Protein AF-A0A351F4I3-F1 (afdb_monomer)

Foldseek 3Di:
DKDKDWDFDADDDPNQTLTDTDIKIKDWDWDWDDPDPFKIKIKIKIWTPWDDGSVDIDHIDIFIKIKMKGQDDPSPDMDMDIDTRPVVRPD

pLDDT: 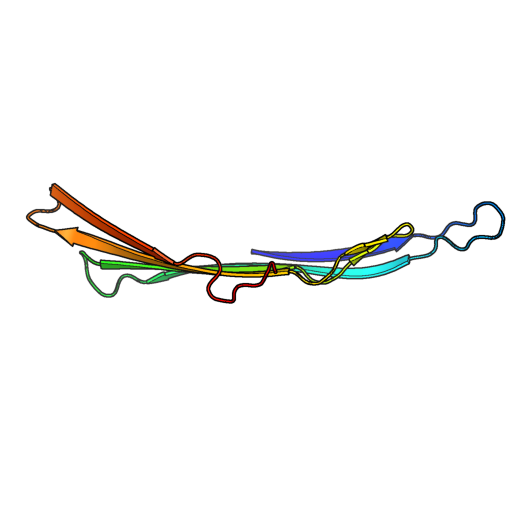mean 84.41, std 12.25, range [53.78, 98.0]

Structure (mmCIF, N/CA/C/O backbone):
data_AF-A0A351F4I3-F1
#
_entry.id   AF-A0A351F4I3-F1
#
loop_
_atom_site.group_PDB
_atom_site.id
_atom_site.type_symbol
_atom_site.label_atom_id
_atom_site.label_alt_id
_atom_site.label_comp_id
_atom_site.label_asym_id
_atom_site.label_entity_id
_atom_site.label_seq_id
_atom_site.pdbx_PDB_ins_code
_atom_site.Cartn_x
_atom_site.Cartn_y
_atom_site.Cartn_z
_atom_site.occupancy
_atom_site.B_iso_or_equiv
_atom_site.auth_seq_id
_atom_site.auth_comp_id
_atom_site.auth_asym_id
_atom_site.auth_atom_id
_atom_site.pdbx_PDB_model_num
ATOM 1 N N . MET A 1 1 ? -7.082 1.558 -8.596 1.00 76.00 1 MET A N 1
ATOM 2 C CA . MET A 1 1 ? -7.038 1.836 -10.039 1.00 76.00 1 MET A CA 1
ATOM 3 C C . MET A 1 1 ? -5.826 1.153 -10.653 1.00 76.00 1 MET A C 1
ATOM 5 O O . MET A 1 1 ? -4.716 1.403 -10.206 1.00 76.00 1 MET A O 1
ATOM 9 N N . LEU A 1 2 ? -6.048 0.297 -11.648 1.00 74.38 2 LEU A N 1
ATOM 10 C CA . LEU A 1 2 ? -4.995 -0.282 -12.481 1.00 74.38 2 LEU A CA 1
ATOM 11 C C . LEU A 1 2 ? -4.880 0.557 -13.757 1.00 74.38 2 LEU A C 1
ATOM 13 O O . LEU A 1 2 ? -5.905 0.868 -14.366 1.00 74.38 2 LEU A O 1
ATOM 17 N N . LYS A 1 3 ? -3.668 0.937 -14.147 1.00 75.81 3 LYS A N 1
ATOM 18 C CA . LYS A 1 3 ? -3.383 1.598 -15.424 1.00 75.81 3 LYS A CA 1
ATOM 19 C C . LYS A 1 3 ? -2.308 0.799 -16.140 1.00 75.81 3 LYS A C 1
ATOM 21 O O . LYS A 1 3 ? -1.261 0.534 -15.563 1.00 75.81 3 LYS A O 1
ATOM 26 N N . VAL A 1 4 ? -2.564 0.447 -17.389 1.00 74.31 4 VAL A N 1
ATOM 27 C CA . VAL A 1 4 ? -1.625 -0.266 -18.258 1.00 74.31 4 VAL A CA 1
ATOM 28 C C . VAL A 1 4 ? -1.367 0.626 -19.461 1.00 74.31 4 VAL A C 1
ATOM 30 O O . VAL A 1 4 ? -2.312 1.208 -19.996 1.00 74.31 4 VAL A O 1
ATOM 33 N N . PHE A 1 5 ? -0.111 0.769 -19.866 1.00 76.88 5 PHE A N 1
ATOM 34 C CA . PHE A 1 5 ? 0.262 1.526 -21.049 1.00 76.88 5 PHE A CA 1
ATOM 35 C C . PHE A 1 5 ? 1.395 0.829 -21.798 1.00 76.88 5 PHE A C 1
ATOM 37 O O . PHE A 1 5 ? 2.269 0.193 -21.219 1.00 76.88 5 PHE A O 1
ATOM 44 N N . TYR A 1 6 ? 1.333 0.933 -23.117 1.00 71.50 6 TYR A N 1
ATOM 45 C CA . TYR A 1 6 ? 2.290 0.334 -24.030 1.00 71.50 6 TYR A CA 1
ATOM 46 C C . TYR A 1 6 ? 3.074 1.456 -24.702 1.00 71.50 6 TYR A C 1
ATOM 48 O O . TYR A 1 6 ? 2.469 2.390 -25.238 1.00 71.50 6 TYR A O 1
ATOM 56 N N . VAL A 1 7 ? 4.402 1.380 -24.653 1.00 66.81 7 VAL A N 1
ATOM 57 C CA . VAL A 1 7 ? 5.294 2.356 -25.279 1.00 66.81 7 VAL A CA 1
ATOM 58 C C . VAL A 1 7 ? 6.000 1.682 -26.443 1.00 66.81 7 VAL A C 1
ATOM 60 O O . VAL A 1 7 ? 6.721 0.703 -26.270 1.00 66.81 7 VAL A O 1
ATOM 63 N N . ARG A 1 8 ? 5.800 2.239 -27.639 1.00 68.94 8 ARG A N 1
ATOM 64 C CA . ARG A 1 8 ? 6.560 1.880 -28.833 1.00 68.94 8 ARG A CA 1
ATOM 65 C C . ARG A 1 8 ? 7.147 3.137 -29.453 1.00 68.94 8 ARG A C 1
ATOM 67 O O . ARG A 1 8 ? 6.397 3.996 -29.912 1.00 68.94 8 ARG A O 1
ATOM 74 N N . SER A 1 9 ? 8.469 3.227 -29.481 1.00 65.31 9 SER A N 1
ATOM 75 C CA . SER A 1 9 ? 9.211 4.268 -30.193 1.00 65.31 9 SER A CA 1
ATOM 76 C C . SER A 1 9 ? 10.069 3.624 -31.273 1.00 65.31 9 SER A C 1
ATOM 78 O O . SER A 1 9 ? 10.575 2.519 -31.091 1.00 65.31 9 SER A O 1
ATOM 80 N N . THR A 1 10 ? 10.230 4.302 -32.404 1.00 63.34 10 THR A N 1
ATOM 81 C CA . THR A 1 10 ? 11.148 3.905 -33.477 1.00 63.34 10 THR A CA 1
ATOM 82 C C . THR A 1 10 ? 11.884 5.149 -33.949 1.00 63.34 10 THR A C 1
ATOM 84 O O . THR A 1 10 ? 11.239 6.098 -34.397 1.00 63.34 10 THR A O 1
ATOM 87 N N . GLY A 1 11 ? 13.211 5.161 -33.857 1.00 62.84 11 GLY A N 1
ATOM 88 C CA . GLY A 1 11 ? 14.025 6.290 -34.296 1.00 62.84 11 GLY A CA 1
ATOM 89 C C . GLY A 1 11 ? 15.509 5.944 -34.303 1.00 62.84 11 GLY A C 1
ATOM 90 O O . GLY A 1 11 ? 15.967 5.179 -33.464 1.00 62.84 11 GLY A O 1
ATOM 91 N N . GLN A 1 12 ? 16.249 6.512 -35.252 1.00 64.12 12 GLN A N 1
ATOM 92 C CA . GLN A 1 12 ? 17.707 6.437 -35.323 1.00 64.12 12 GLN A CA 1
ATOM 93 C C . GLN A 1 12 ? 18.264 7.861 -35.302 1.00 64.12 12 GLN A C 1
ATOM 95 O O . GLN A 1 12 ? 17.826 8.703 -36.088 1.00 64.12 12 GLN A O 1
ATOM 100 N N . TYR A 1 13 ? 19.225 8.133 -34.421 1.00 66.25 13 TYR A N 1
ATOM 101 C CA . TYR A 1 13 ? 19.959 9.401 -34.401 1.00 66.25 13 TYR A CA 1
ATOM 102 C C . TYR A 1 13 ? 21.454 9.118 -34.241 1.00 66.25 13 TYR A C 1
ATOM 104 O O . TYR A 1 13 ? 21.853 8.496 -33.262 1.00 66.25 13 TYR A O 1
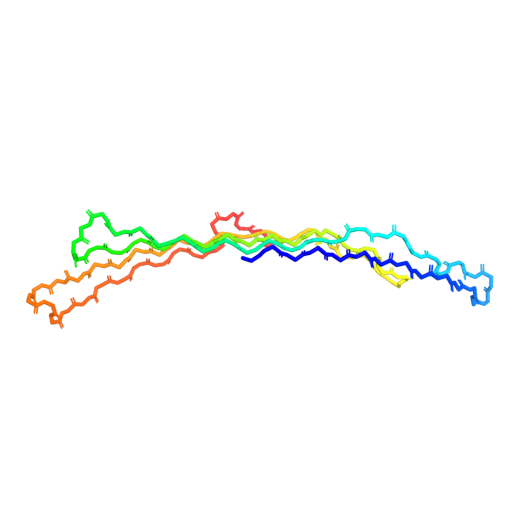ATOM 112 N N . ASN A 1 14 ? 22.276 9.553 -35.204 1.00 67.62 14 ASN A N 1
ATOM 113 C CA . ASN A 1 14 ? 23.725 9.291 -35.241 1.00 67.62 14 ASN A CA 1
ATOM 114 C C . ASN A 1 14 ? 24.095 7.812 -34.987 1.00 67.62 14 ASN A C 1
ATOM 116 O O . ASN A 1 14 ? 24.894 7.523 -34.105 1.00 67.62 14 ASN A O 1
ATOM 120 N N . GLU A 1 15 ? 23.490 6.880 -35.736 1.00 69.44 15 GLU A N 1
ATOM 121 C CA . GLU A 1 15 ? 23.722 5.420 -35.632 1.00 69.44 15 GLU A CA 1
ATOM 122 C C . GLU A 1 15 ? 23.270 4.763 -34.310 1.00 69.44 15 GLU A C 1
ATOM 124 O O . GLU A 1 15 ? 23.359 3.544 -34.172 1.00 69.44 15 GLU A O 1
ATOM 129 N N . ILE A 1 16 ? 22.706 5.527 -33.368 1.00 67.06 16 ILE A N 1
ATOM 130 C CA . ILE A 1 16 ? 22.120 5.004 -32.129 1.00 67.06 16 ILE A CA 1
ATOM 131 C C . ILE A 1 16 ? 20.654 4.643 -32.382 1.00 67.06 16 ILE A C 1
ATOM 133 O O . ILE A 1 16 ? 19.858 5.485 -32.812 1.00 67.06 16 ILE A O 1
ATOM 137 N N . ASP A 1 17 ? 20.308 3.383 -32.114 1.00 64.56 17 ASP A N 1
ATOM 138 C CA . ASP A 1 17 ? 18.933 2.890 -32.121 1.00 64.56 17 ASP A CA 1
ATOM 139 C C . ASP A 1 17 ? 18.205 3.376 -30.858 1.00 64.56 17 ASP A C 1
ATOM 141 O O . ASP A 1 17 ? 18.586 3.048 -29.737 1.00 64.56 17 ASP A O 1
ATOM 145 N N . LEU A 1 18 ? 17.179 4.203 -31.053 1.00 64.62 18 LEU A N 1
ATOM 146 C CA . LEU A 1 18 ? 16.302 4.733 -30.005 1.00 64.62 18 LEU A CA 1
ATOM 147 C C . LEU A 1 18 ? 14.949 4.010 -29.995 1.00 64.62 18 LEU A C 1
ATOM 149 O O . LEU A 1 18 ? 13.953 4.548 -29.491 1.00 64.62 18 LEU A O 1
ATOM 153 N N . SER A 1 19 ? 14.873 2.830 -30.616 1.00 64.19 19 SER A N 1
ATOM 154 C CA . SER A 1 19 ? 13.677 2.013 -30.558 1.00 64.19 19 SER A CA 1
ATOM 155 C C . SER A 1 19 ? 13.458 1.482 -29.146 1.00 64.19 19 SER A C 1
ATOM 157 O O . SER A 1 19 ? 14.362 0.979 -28.487 1.00 64.19 19 SER A O 1
ATOM 159 N N . THR A 1 20 ? 12.230 1.624 -28.662 1.00 62.25 20 THR A N 1
ATOM 160 C CA . THR A 1 20 ? 11.800 1.036 -27.394 1.00 62.25 20 THR A CA 1
ATOM 161 C C . THR A 1 20 ? 10.488 0.315 -27.603 1.00 62.25 20 THR A C 1
ATOM 163 O O . THR A 1 20 ? 9.629 0.760 -28.371 1.00 62.25 20 THR A O 1
ATOM 166 N N . ASN A 1 21 ? 10.353 -0.831 -26.948 1.00 68.44 21 ASN A N 1
ATOM 167 C CA . ASN A 1 21 ? 9.166 -1.666 -26.986 1.00 68.44 21 ASN A CA 1
ATOM 168 C C . ASN A 1 21 ? 8.930 -2.194 -25.578 1.00 68.44 21 ASN A C 1
ATOM 170 O O . ASN A 1 21 ? 9.517 -3.205 -25.200 1.00 68.44 21 ASN A O 1
ATOM 174 N N . ASP A 1 22 ? 8.105 -1.485 -24.815 1.00 70.44 22 ASP A N 1
ATOM 175 C CA . ASP A 1 22 ? 7.939 -1.767 -23.398 1.00 70.44 22 ASP A CA 1
ATOM 176 C C . ASP A 1 22 ? 6.469 -1.734 -22.964 1.00 70.44 22 ASP A C 1
ATOM 178 O O . ASP A 1 22 ? 5.646 -0.959 -23.472 1.00 70.44 22 ASP A O 1
ATOM 182 N N . LEU A 1 23 ? 6.135 -2.621 -22.030 1.00 75.44 23 LEU A N 1
ATOM 183 C CA . LEU A 1 23 ? 4.812 -2.750 -21.436 1.00 75.44 23 LEU A CA 1
ATOM 184 C C . LEU A 1 23 ? 4.907 -2.354 -19.968 1.00 75.44 23 LEU A C 1
ATOM 186 O O . LEU A 1 23 ? 5.371 -3.117 -19.126 1.00 75.44 23 LEU A O 1
ATOM 190 N N . ALA A 1 24 ? 4.369 -1.185 -19.657 1.00 81.44 24 ALA A N 1
ATOM 191 C CA . ALA A 1 24 ? 4.412 -0.633 -18.322 1.00 81.44 24 ALA A CA 1
ATOM 192 C C . ALA A 1 24 ? 3.017 -0.612 -17.699 1.00 81.44 24 ALA A C 1
ATOM 194 O O . ALA A 1 24 ? 1.992 -0.365 -18.343 1.00 81.44 24 ALA A O 1
ATOM 195 N N . TRP A 1 25 ? 2.959 -0.871 -16.400 1.00 81.81 25 TRP A N 1
ATOM 196 C CA . TRP A 1 25 ? 1.709 -0.887 -15.661 1.00 81.81 25 TRP A CA 1
ATOM 197 C C . TRP A 1 25 ? 1.909 -0.338 -14.257 1.00 81.81 25 TRP A C 1
ATOM 199 O O . TRP A 1 25 ? 2.960 -0.485 -13.638 1.00 81.81 25 TRP A O 1
ATOM 209 N N . THR A 1 26 ? 0.880 0.342 -13.772 1.00 88.38 26 THR A N 1
ATOM 210 C CA . THR A 1 26 ? 0.820 0.876 -12.417 1.00 88.38 26 THR A CA 1
ATOM 211 C C . THR A 1 26 ? -0.470 0.405 -11.766 1.00 88.38 26 THR A C 1
ATOM 213 O O . THR A 1 26 ? -1.555 0.468 -12.351 1.00 88.38 26 THR A O 1
ATOM 216 N N . GLY A 1 27 ? -0.353 -0.102 -10.549 1.00 90.19 27 GLY A N 1
ATOM 217 C CA . GLY A 1 27 ? -1.455 -0.579 -9.737 1.00 90.19 27 GLY A CA 1
ATOM 218 C C . GLY A 1 27 ? -1.550 0.245 -8.467 1.00 90.19 27 GLY A C 1
ATOM 219 O O . GLY A 1 27 ? -0.595 0.351 -7.711 1.00 90.19 27 GLY A O 1
ATOM 220 N N . ASN A 1 28 ? -2.724 0.803 -8.206 1.00 92.88 28 ASN A N 1
ATOM 221 C CA . ASN A 1 28 ? -3.069 1.364 -6.909 1.00 92.88 28 ASN A CA 1
ATOM 222 C C . ASN A 1 28 ? -4.280 0.603 -6.367 1.00 92.88 28 ASN A C 1
ATOM 224 O O . ASN A 1 28 ? -5.307 0.519 -7.042 1.00 92.88 28 ASN A O 1
ATOM 228 N N . LEU A 1 29 ? -4.194 0.060 -5.162 1.00 93.81 29 LEU A N 1
ATOM 229 C CA . LEU A 1 29 ? -5.319 -0.563 -4.477 1.00 93.81 29 LEU A CA 1
ATOM 230 C C . LEU A 1 29 ? -5.502 0.119 -3.128 1.00 93.81 29 LEU A C 1
ATOM 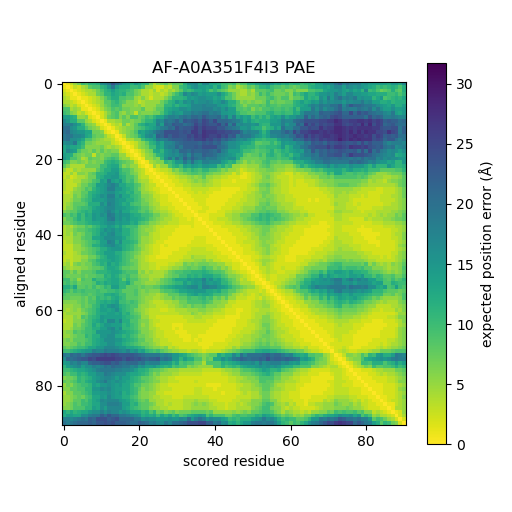232 O O . LEU A 1 29 ? -4.593 0.132 -2.305 1.00 93.81 29 LEU A O 1
ATOM 236 N N . LYS A 1 30 ? -6.692 0.678 -2.906 1.00 95.56 30 LYS A N 1
ATOM 237 C CA . LYS A 1 30 ? -7.098 1.219 -1.613 1.00 95.56 30 LYS A CA 1
ATOM 238 C C . LYS A 1 30 ? -8.283 0.421 -1.097 1.00 95.56 30 LYS A C 1
ATOM 240 O O . LYS A 1 30 ? -9.324 0.378 -1.750 1.00 95.56 30 LYS A O 1
ATOM 245 N N . THR A 1 31 ? -8.131 -0.141 0.092 1.00 96.06 31 THR A N 1
ATOM 246 C CA . THR A 1 31 ? -9.175 -0.901 0.777 1.00 96.06 31 THR A CA 1
ATOM 247 C C . THR A 1 31 ? -9.459 -0.249 2.119 1.00 96.06 31 THR A C 1
ATOM 249 O O . THR A 1 31 ? -8.536 0.060 2.869 1.00 96.06 31 THR A O 1
ATOM 252 N N . ILE A 1 32 ? -10.739 -0.038 2.419 1.00 97.19 32 ILE A N 1
ATOM 253 C CA . ILE A 1 32 ? -11.198 0.442 3.722 1.00 97.19 32 ILE A CA 1
ATOM 254 C C . ILE A 1 32 ? -12.045 -0.660 4.344 1.00 97.19 32 ILE A C 1
ATOM 256 O O . ILE A 1 32 ? -13.021 -1.111 3.746 1.00 97.19 32 ILE A O 1
ATOM 260 N N . ILE A 1 33 ? -11.661 -1.093 5.537 1.00 97.50 33 ILE A N 1
ATOM 261 C CA . ILE A 1 33 ? -12.343 -2.125 6.309 1.00 97.50 33 ILE A CA 1
ATOM 262 C C . ILE A 1 33 ? -12.847 -1.460 7.583 1.00 97.50 33 ILE A C 1
ATOM 264 O O . ILE A 1 33 ? -12.080 -0.812 8.289 1.00 97.50 33 ILE A O 1
ATOM 268 N N . ASN A 1 34 ? -14.129 -1.640 7.889 1.00 97.38 34 ASN A N 1
ATOM 269 C CA . ASN A 1 34 ? -14.742 -1.141 9.118 1.00 97.38 34 ASN A CA 1
ATOM 270 C C . ASN A 1 34 ? -15.198 -2.334 9.963 1.00 97.38 34 ASN A C 1
ATOM 272 O O . ASN A 1 34 ? -16.347 -2.759 9.825 1.00 97.38 34 ASN A O 1
ATOM 276 N N . PRO A 1 35 ? -14.318 -2.920 10.800 1.00 94.06 35 PRO A N 1
ATOM 277 C CA . PRO A 1 35 ? -14.691 -4.057 11.642 1.00 94.06 35 PRO A CA 1
ATOM 278 C C . PRO A 1 35 ? -15.837 -3.724 12.606 1.00 94.06 35 PRO A C 1
ATOM 280 O O . PRO A 1 35 ? -16.619 -4.594 12.976 1.00 94.06 35 PRO A O 1
ATOM 283 N N . ASP A 1 36 ? -15.940 -2.457 13.014 1.00 94.94 36 ASP A N 1
ATOM 284 C CA . ASP A 1 36 ? -17.006 -1.939 13.862 1.00 94.94 36 ASP A CA 1
ATOM 285 C C . ASP A 1 36 ? -17.292 -0.456 13.536 1.00 94.94 36 ASP A C 1
ATOM 287 O O . ASP A 1 36 ? -16.609 0.163 12.725 1.00 94.94 36 ASP A O 1
ATOM 291 N N . LYS A 1 37 ? -18.306 0.146 14.175 1.00 93.62 37 LYS A N 1
ATOM 292 C CA . LYS A 1 37 ? -18.737 1.540 13.908 1.00 93.62 37 LYS A CA 1
ATOM 293 C C . LYS A 1 37 ? -17.731 2.622 14.328 1.00 93.62 37 LYS A C 1
ATOM 295 O O . LYS A 1 37 ? -17.942 3.796 14.037 1.00 93.62 37 LYS A O 1
ATOM 300 N N . LYS A 1 38 ? -16.711 2.263 15.101 1.00 95.44 38 LYS A N 1
ATOM 301 C CA . LYS A 1 38 ? -15.716 3.163 15.693 1.0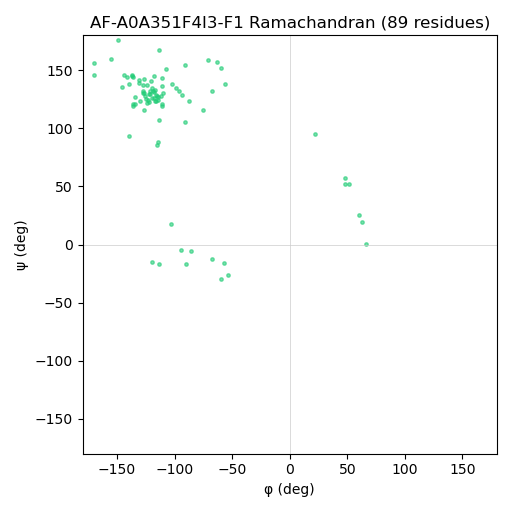0 95.44 38 LYS A CA 1
ATOM 302 C C . LYS A 1 38 ? -14.322 2.932 15.123 1.00 95.44 38 LYS A C 1
ATOM 304 O O . LYS A 1 38 ? -13.481 3.807 15.313 1.00 95.44 38 LYS A O 1
ATOM 309 N N . THR A 1 39 ? -14.074 1.803 14.468 1.00 96.44 39 THR A N 1
ATOM 310 C CA . THR A 1 39 ? -12.758 1.406 13.963 1.00 96.44 39 THR A CA 1
ATOM 311 C C . THR A 1 39 ? -12.757 1.358 12.441 1.00 96.44 39 THR A C 1
ATOM 313 O O . THR A 1 39 ? -13.560 0.651 11.841 1.00 96.44 39 THR A O 1
ATOM 316 N N . GLU A 1 40 ? -11.806 2.061 11.837 1.00 97.94 40 GLU A N 1
ATOM 317 C CA . GLU A 1 40 ? -11.548 2.067 10.401 1.00 97.94 40 GLU A CA 1
ATOM 318 C C . GLU A 1 40 ? -10.102 1.633 10.160 1.00 97.94 40 GLU A C 1
ATOM 320 O O . GLU A 1 40 ? -9.168 2.156 10.770 1.00 97.94 40 GLU A O 1
ATOM 325 N N . ILE A 1 41 ? -9.918 0.668 9.271 1.00 98.00 41 ILE A N 1
ATOM 326 C CA . ILE A 1 41 ? -8.616 0.188 8.825 1.00 98.00 41 ILE A CA 1
ATOM 327 C C . ILE A 1 41 ? -8.501 0.537 7.347 1.00 98.00 41 ILE A C 1
ATOM 329 O O . ILE A 1 41 ? -9.355 0.152 6.549 1.00 98.00 41 ILE A O 1
ATOM 333 N N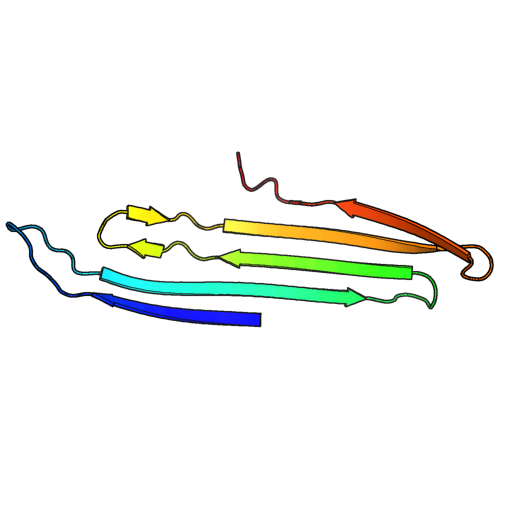 . GLN A 1 42 ? -7.450 1.254 6.974 1.00 97.75 42 GLN A N 1
ATOM 334 C CA . GLN A 1 42 ? -7.121 1.551 5.588 1.00 97.75 42 GLN A CA 1
ATOM 335 C C . GLN A 1 42 ? -5.860 0.789 5.191 1.00 97.75 42 GLN A C 1
ATOM 337 O O . GLN A 1 42 ? -4.844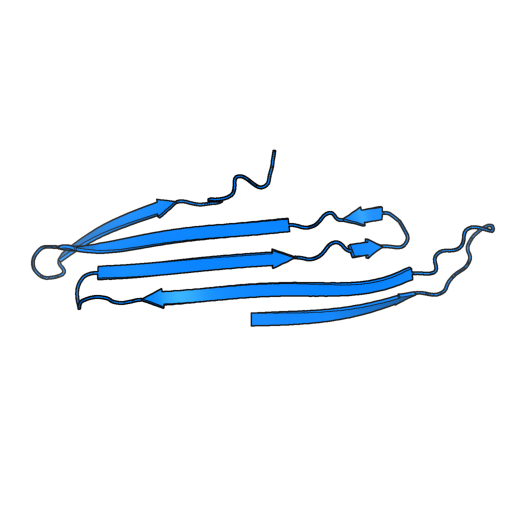 0.845 5.882 1.00 97.75 42 GLN A O 1
ATOM 342 N N . LEU A 1 43 ? -5.937 0.104 4.056 1.00 96.69 43 LEU A N 1
ATOM 343 C CA . LEU A 1 43 ? -4.806 -0.519 3.383 1.00 96.69 43 LEU A CA 1
ATOM 344 C C . LEU A 1 43 ? -4.615 0.188 2.047 1.00 96.69 43 LEU A C 1
ATOM 346 O O . LEU A 1 43 ? -5.566 0.314 1.269 1.00 96.69 43 LEU A O 1
ATOM 350 N N . LEU A 1 44 ? -3.398 0.645 1.787 1.00 96.25 44 LEU A N 1
ATOM 351 C CA . LEU A 1 44 ? -3.001 1.244 0.524 1.00 96.25 44 LEU A CA 1
ATOM 352 C C . LEU A 1 44 ? -1.838 0.437 -0.044 1.00 96.25 44 LEU A C 1
ATOM 354 O O . LEU A 1 44 ? -0.810 0.310 0.605 1.00 96.25 44 LEU A O 1
ATOM 358 N N . LEU A 1 45 ? -1.998 -0.087 -1.252 1.00 93.81 45 LEU A N 1
ATOM 359 C CA . LEU A 1 45 ? -0.954 -0.783 -1.994 1.00 93.81 45 LEU A CA 1
ATOM 360 C C . LEU A 1 45 ? -0.692 -0.028 -3.290 1.00 93.81 45 LEU A C 1
ATOM 362 O O . LEU A 1 45 ? -1.631 0.314 -4.016 1.00 93.81 45 LEU A O 1
ATOM 366 N N . ASN A 1 46 ? 0.577 0.215 -3.580 1.00 93.44 46 ASN A N 1
ATOM 367 C CA . ASN A 1 46 ? 1.027 0.837 -4.813 1.00 93.44 46 ASN A CA 1
ATOM 368 C C . ASN A 1 46 ? 2.086 -0.031 -5.472 1.00 93.44 46 ASN A C 1
ATOM 370 O O . ASN A 1 46 ? 2.933 -0.615 -4.801 1.00 93.44 46 ASN A O 1
ATOM 374 N N . TYR A 1 47 ? 2.025 -0.076 -6.793 1.00 90.38 47 TYR A N 1
ATOM 375 C CA . TYR A 1 47 ? 2.938 -0.807 -7.643 1.00 90.38 47 TYR A CA 1
ATOM 376 C C . TYR A 1 47 ? 3.150 -0.035 -8.942 1.00 90.38 47 TYR A C 1
ATOM 378 O O . TYR A 1 47 ? 2.183 0.423 -9.553 1.00 90.38 47 TYR A O 1
ATOM 386 N N . SER A 1 48 ? 4.394 0.061 -9.376 1.00 89.94 48 SER A N 1
ATOM 387 C CA . SER A 1 48 ? 4.816 0.613 -10.653 1.00 89.94 48 SER A CA 1
ATOM 388 C C . SER A 1 48 ? 5.877 -0.308 -11.227 1.00 89.94 48 SER A C 1
ATOM 390 O O . SER A 1 48 ? 6.929 -0.500 -10.616 1.00 89.94 48 SER A O 1
ATOM 392 N N . ALA A 1 49 ? 5.593 -0.865 -12.398 1.00 86.88 49 ALA A N 1
ATOM 393 C CA . ALA A 1 49 ? 6.546 -1.672 -13.137 1.00 86.88 49 ALA A CA 1
ATOM 394 C C . 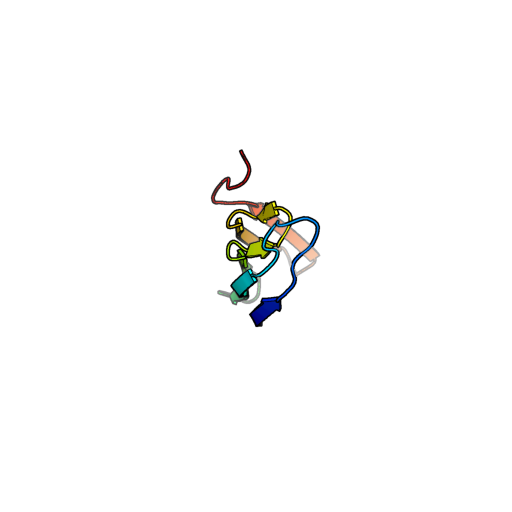ALA A 1 49 ? 7.774 -0.860 -13.569 1.00 86.88 49 ALA A C 1
ATOM 396 O O . ALA A 1 49 ? 7.678 0.368 -13.692 1.00 86.88 49 ALA A O 1
ATOM 397 N N . PRO A 1 50 ? 8.906 -1.535 -13.831 1.00 84.75 50 PRO A N 1
ATOM 398 C CA . PRO A 1 50 ? 10.028 -0.897 -14.496 1.00 84.75 50 PRO A CA 1
ATOM 399 C C . PRO A 1 50 ? 9.607 -0.390 -15.881 1.00 84.75 50 PRO A C 1
ATOM 401 O O . PRO A 1 50 ? 8.679 -0.929 -16.484 1.00 84.75 50 PRO A O 1
ATOM 404 N N . VAL A 1 51 ? 10.272 0.667 -16.351 1.00 83.88 51 VAL A N 1
ATOM 405 C CA . VAL A 1 51 ? 10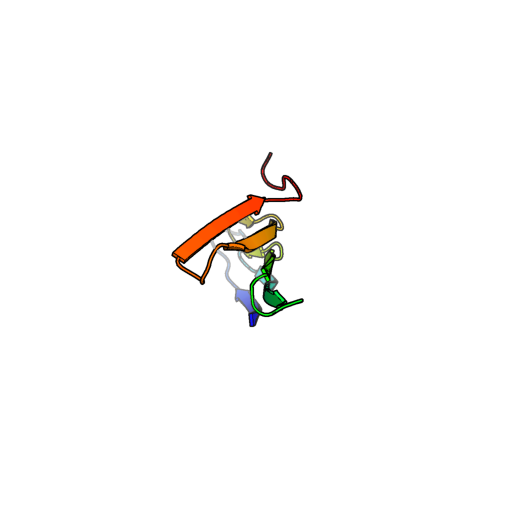.013 1.255 -17.671 1.00 83.88 51 VAL A CA 1
ATOM 406 C C . VAL A 1 51 ? 11.328 1.527 -18.382 1.00 83.88 51 VAL A C 1
ATOM 408 O O . VAL A 1 51 ? 12.197 2.216 -17.837 1.00 83.88 51 VAL A O 1
ATOM 411 N N . GLU A 1 52 ? 11.461 1.025 -19.602 1.00 80.62 52 GLU A N 1
ATOM 412 C CA . GLU A 1 52 ? 12.580 1.317 -20.491 1.00 80.62 52 GLU A CA 1
ATOM 413 C C . GLU A 1 52 ? 12.259 2.521 -21.379 1.00 80.62 52 GLU A C 1
ATOM 415 O O . GLU A 1 52 ? 11.483 2.457 -22.338 1.00 80.62 52 GLU A O 1
ATOM 420 N N . TRP A 1 53 ? 12.878 3.658 -21.064 1.00 77.31 53 TRP A N 1
ATOM 421 C CA . TRP A 1 53 ? 12.859 4.832 -21.927 1.00 77.31 53 TRP A CA 1
ATOM 422 C C . TRP A 1 53 ? 14.062 4.796 -22.870 1.00 77.31 53 TRP A C 1
ATOM 424 O O . TRP A 1 53 ? 15.112 4.282 -22.489 1.00 77.31 53 TRP A O 1
ATOM 434 N N . PRO A 1 54 ? 13.986 5.4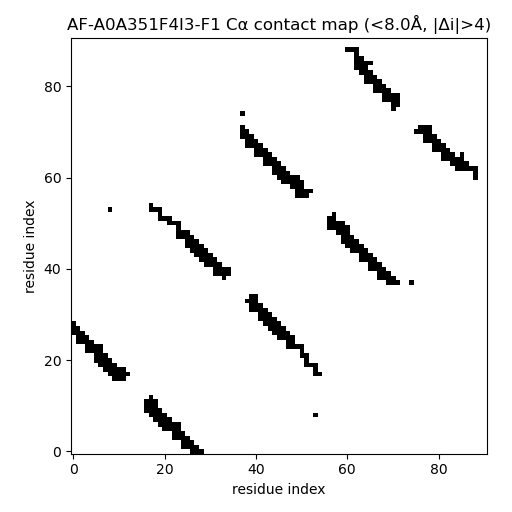40 -24.052 1.00 70.75 54 PRO A N 1
ATOM 435 C CA . PRO A 1 54 ? 15.104 5.464 -25.000 1.00 70.75 54 PRO A CA 1
ATOM 436 C C . PRO A 1 54 ? 16.418 6.025 -24.430 1.00 70.75 54 PRO A C 1
ATOM 438 O O . PRO A 1 54 ? 17.467 5.880 -25.044 1.00 70.75 54 PRO A O 1
ATOM 441 N N . GLN A 1 55 ? 16.359 6.722 -23.290 1.00 71.38 55 GLN A N 1
ATOM 442 C CA . GLN A 1 55 ? 17.486 7.435 -22.687 1.00 71.38 55 GLN A CA 1
ATOM 443 C C . GLN A 1 55 ? 17.847 6.939 -21.273 1.00 71.38 55 GLN A C 1
ATOM 445 O O . GLN A 1 55 ? 18.909 7.301 -20.775 1.00 71.38 55 GLN A O 1
ATOM 450 N N . PHE A 1 56 ? 16.983 6.163 -20.604 1.00 77.44 56 PHE A N 1
ATOM 451 C CA . PHE A 1 56 ? 17.217 5.619 -19.257 1.00 77.44 56 PHE A CA 1
ATOM 452 C C . PHE A 1 56 ? 16.156 4.572 -18.881 1.00 77.44 56 PHE A C 1
ATOM 454 O O . PHE A 1 56 ? 15.027 4.615 -19.359 1.00 77.44 56 PHE A O 1
ATOM 461 N N . SER A 1 57 ? 16.482 3.670 -17.958 1.00 80.56 57 SER A N 1
ATOM 462 C CA . SER A 1 57 ? 15.531 2.715 -17.376 1.00 80.56 57 SER A CA 1
ATOM 463 C C . SER A 1 57 ? 15.100 3.158 -15.978 1.00 80.56 57 SER A C 1
ATOM 465 O O . SER A 1 57 ? 15.939 3.568 -15.172 1.00 80.56 57 SER A O 1
ATOM 467 N N . THR A 1 58 ? 13.815 3.040 -15.651 1.00 85.50 58 THR A N 1
ATOM 468 C CA . THR A 1 58 ? 13.322 3.205 -14.277 1.00 85.50 58 THR A CA 1
ATOM 469 C C . THR A 1 58 ? 13.124 1.846 -13.621 1.00 85.50 58 THR A C 1
ATOM 471 O O . THR A 1 58 ? 12.521 0.963 -14.227 1.00 85.50 58 THR A O 1
ATOM 474 N N . SER A 1 59 ? 13.582 1.691 -12.379 1.00 86.88 59 SER A N 1
ATOM 475 C CA . SER A 1 59 ? 13.357 0.478 -11.588 1.00 86.88 59 SER A CA 1
ATOM 476 C C . SER A 1 59 ? 11.904 0.342 -11.134 1.00 86.88 59 SER A C 1
ATOM 478 O O . SER A 1 59 ? 11.169 1.326 -11.034 1.00 86.88 59 SER A O 1
ATOM 480 N N . GLU A 1 60 ? 11.520 -0.892 -10.817 1.00 87.56 60 GLU A N 1
ATOM 481 C CA . GLU A 1 60 ? 10.262 -1.216 -10.149 1.00 87.56 60 GLU A CA 1
ATOM 482 C C . GLU A 1 60 ? 10.130 -0.457 -8.820 1.00 87.56 60 GLU A C 1
ATOM 484 O O . GLU A 1 60 ? 11.085 -0.353 -8.049 1.00 87.56 60 GLU A O 1
ATOM 489 N N . ILE A 1 61 ? 8.936 0.068 -8.541 1.00 89.25 61 ILE A N 1
ATOM 490 C CA . ILE A 1 61 ? 8.615 0.723 -7.269 1.00 89.25 61 ILE A CA 1
ATOM 491 C C . ILE A 1 61 ? 7.315 0.129 -6.752 1.00 89.25 61 ILE A C 1
ATOM 493 O O . ILE A 1 61 ? 6.281 0.218 -7.408 1.00 89.25 61 ILE A O 1
ATOM 497 N N . TYR A 1 62 ? 7.331 -0.408 -5.542 1.00 91.00 62 TYR A N 1
ATOM 498 C CA . TYR A 1 62 ? 6.129 -0.870 -4.862 1.00 91.00 62 TYR A CA 1
ATOM 499 C C . TYR A 1 62 ? 6.179 -0.437 -3.410 1.00 91.00 62 TYR A C 1
ATOM 501 O O . TYR A 1 62 ? 7.249 -0.398 -2.835 1.00 91.00 62 TYR A O 1
ATOM 509 N N . TYR A 1 63 ? 5.048 -0.095 -2.806 1.00 93.06 63 TYR A N 1
ATOM 510 C CA . TYR A 1 63 ? 4.992 0.210 -1.378 1.00 93.06 63 TYR A CA 1
ATOM 511 C C . TYR A 1 63 ? 3.593 -0.035 -0.835 1.00 93.06 63 TYR A C 1
ATOM 513 O O . TYR A 1 63 ? 2.602 -0.068 -1.573 1.00 93.06 63 TYR A O 1
ATOM 521 N N . ALA A 1 64 ? 3.525 -0.208 0.478 1.00 94.62 64 ALA A N 1
ATOM 522 C CA . ALA A 1 64 ? 2.281 -0.388 1.194 1.00 94.62 64 ALA A CA 1
ATOM 523 C C . ALA A 1 64 ? 2.221 0.543 2.396 1.00 94.62 64 ALA A C 1
ATOM 525 O O . ALA A 1 64 ? 3.199 0.650 3.134 1.00 94.62 64 ALA A O 1
ATOM 526 N N . ASP A 1 65 ? 1.048 1.130 2.615 1.00 96.38 65 ASP A N 1
ATOM 527 C CA . ASP A 1 65 ? 0.735 1.881 3.821 1.00 96.38 65 ASP A CA 1
ATOM 528 C C . ASP A 1 65 ? -0.466 1.244 4.519 1.00 96.38 65 ASP A C 1
ATOM 530 O O . ASP A 1 65 ? -1.443 0.820 3.888 1.00 96.38 65 ASP A O 1
ATOM 534 N N . ILE A 1 66 ? -0.399 1.198 5.844 1.00 97.38 66 ILE A N 1
ATOM 535 C CA . ILE A 1 66 ? -1.456 0.671 6.701 1.00 97.38 66 ILE A CA 1
ATOM 536 C C . ILE A 1 66 ? -1.816 1.758 7.703 1.00 97.38 66 ILE A C 1
ATOM 538 O O . ILE A 1 66 ? -0.958 2.243 8.437 1.00 97.38 66 ILE A O 1
ATOM 542 N N . ALA A 1 67 ? -3.092 2.126 7.762 1.00 97.81 67 ALA A N 1
ATOM 543 C CA . ALA A 1 67 ? -3.598 3.067 8.750 1.00 97.81 67 ALA A CA 1
ATOM 544 C C . ALA A 1 67 ? -4.740 2.447 9.548 1.00 97.81 67 ALA A C 1
ATOM 546 O O . ALA A 1 67 ? -5.633 1.812 8.993 1.00 97.81 67 ALA A O 1
ATOM 547 N N . VAL A 1 68 ? -4.737 2.666 10.857 1.00 97.81 68 VAL A N 1
ATOM 548 C CA . VAL A 1 68 ? -5.831 2.285 11.747 1.00 97.81 68 VAL A CA 1
ATOM 549 C C . VAL A 1 68 ? -6.298 3.528 12.473 1.00 97.81 68 VAL A C 1
ATOM 551 O O . VAL A 1 68 ? -5.519 4.197 13.150 1.00 97.81 68 VAL A O 1
ATOM 554 N N . LYS A 1 69 ? -7.585 3.829 12.358 1.00 97.56 69 LYS A N 1
ATOM 555 C CA . LYS A 1 69 ? -8.245 4.921 13.060 1.00 97.56 69 LYS A CA 1
ATOM 556 C C . LYS A 1 69 ? -9.299 4.353 13.992 1.00 97.56 69 LYS A C 1
ATOM 558 O O . LYS A 1 69 ? -10.126 3.540 13.589 1.00 97.56 69 LYS A O 1
ATOM 563 N N . ARG A 1 70 ? -9.312 4.827 15.234 1.00 96.38 70 ARG A N 1
ATOM 564 C CA . ARG A 1 70 ? -10.350 4.503 16.209 1.00 96.38 70 ARG A CA 1
ATOM 565 C C . ARG A 1 70 ? -10.950 5.761 16.806 1.00 96.38 70 ARG A C 1
ATOM 567 O O . ARG A 1 70 ? -10.244 6.636 17.300 1.00 96.38 70 ARG A O 1
ATOM 574 N N . THR A 1 71 ? -12.271 5.817 16.805 1.00 96.44 71 THR A N 1
ATOM 575 C CA . THR A 1 71 ? -13.054 6.888 17.411 1.00 96.44 71 THR A CA 1
ATOM 576 C C . THR A 1 71 ? -13.443 6.497 18.841 1.00 96.44 71 THR A C 1
ATOM 578 O O . THR A 1 71 ? -13.959 5.408 19.100 1.00 96.44 71 THR A O 1
ATOM 581 N N . LEU A 1 72 ? -13.165 7.381 19.794 1.00 91.88 72 LEU A N 1
ATOM 582 C CA . LEU A 1 72 ? -13.345 7.215 21.234 1.00 91.88 72 LEU A CA 1
ATOM 583 C C . LEU A 1 72 ? -14.431 8.173 21.764 1.00 91.88 72 LEU A C 1
ATOM 585 O O . LEU A 1 72 ? -14.901 9.059 21.054 1.00 91.88 72 LEU A O 1
ATOM 589 N N . SER A 1 73 ? -14.857 7.931 23.011 1.00 85.44 73 SER A N 1
ATOM 590 C CA . SER A 1 73 ? -15.847 8.674 23.818 1.00 85.44 73 SER A CA 1
ATOM 591 C C . SER A 1 73 ? -16.853 9.548 23.044 1.00 85.44 73 SER A C 1
ATOM 593 O O . SER A 1 73 ? -16.583 10.698 22.702 1.00 85.44 73 SER A O 1
ATOM 595 N N . GLY A 1 74 ? -18.043 8.999 22.770 1.00 80.06 74 GLY A N 1
ATOM 596 C CA . GLY A 1 74 ? -19.163 9.743 22.173 1.00 80.06 74 GLY A CA 1
ATOM 597 C C . GLY A 1 74 ? -18.891 10.344 20.789 1.00 80.06 74 GLY A C 1
ATOM 598 O O . GLY A 1 74 ? -19.505 11.348 20.448 1.00 80.06 74 GLY A O 1
ATOM 599 N N . ASN A 1 75 ? -17.958 9.771 20.023 1.00 81.62 75 ASN A N 1
ATOM 600 C CA . ASN A 1 75 ? -17.470 10.310 18.749 1.00 81.62 75 ASN A CA 1
ATOM 601 C C . ASN A 1 75 ? -16.776 11.681 18.848 1.00 81.62 75 ASN A C 1
ATOM 603 O O . ASN A 1 75 ? -16.628 12.368 17.842 1.00 81.62 75 ASN A O 1
ATOM 607 N N . LYS A 1 76 ? -16.328 12.081 20.045 1.00 90.31 76 LYS A N 1
ATOM 608 C CA . LYS A 1 76 ? -15.684 13.386 20.275 1.00 90.31 76 LYS A CA 1
ATOM 609 C C . LYS A 1 76 ? -14.170 13.363 20.087 1.00 90.31 76 LYS A C 1
ATOM 611 O O . LYS A 1 76 ? -13.559 14.418 19.976 1.00 90.31 76 LYS A O 1
ATOM 616 N N . PHE A 1 77 ? -13.561 12.180 20.085 1.00 94.31 77 PHE A N 1
ATOM 617 C CA . PHE A 1 77 ? -12.115 12.024 19.981 1.00 94.31 77 PHE A CA 1
ATOM 618 C C . PHE A 1 77 ? -11.772 10.891 19.020 1.00 94.31 77 PHE A C 1
ATOM 620 O O . PHE A 1 77 ? -12.486 9.893 18.967 1.00 94.31 77 PHE A O 1
ATOM 627 N N . SER A 1 78 ? -10.680 11.011 18.272 1.00 94.81 78 SER A N 1
ATOM 628 C CA . SER A 1 78 ? -10.188 9.929 17.422 1.00 94.81 78 SER A CA 1
ATOM 629 C C . SER A 1 78 ? -8.676 9.842 17.480 1.00 94.81 78 SER A C 1
ATOM 631 O O . SER A 1 78 ? -8.002 10.866 17.413 1.00 94.81 78 SER A O 1
ATOM 633 N N . VAL A 1 79 ? -8.167 8.618 17.543 1.00 96.44 79 VAL A N 1
ATOM 634 C CA . VAL A 1 79 ? -6.741 8.309 17.448 1.00 96.44 79 VAL A CA 1
ATOM 635 C C . VAL A 1 79 ? -6.511 7.582 16.137 1.00 96.44 79 VAL A C 1
ATOM 637 O O . VAL A 1 79 ? -7.283 6.689 15.785 1.00 96.44 79 VAL A O 1
ATOM 640 N N . SER A 1 80 ? -5.458 7.952 15.421 1.00 96.81 80 SER A N 1
ATOM 641 C CA . SER A 1 80 ? -5.012 7.248 14.225 1.00 96.81 80 SER A CA 1
ATOM 642 C C . SER A 1 80 ? -3.539 6.903 14.333 1.00 96.81 80 SER A C 1
ATOM 644 O O . SER A 1 80 ? -2.739 7.742 14.742 1.00 96.81 80 SER A O 1
ATOM 646 N N . LEU A 1 81 ? -3.198 5.688 13.926 1.00 97.75 81 LEU A N 1
ATOM 647 C CA . LEU A 1 81 ? -1.832 5.232 13.737 1.00 97.75 81 LEU A CA 1
ATOM 648 C C . LEU A 1 81 ? -1.655 4.867 12.267 1.00 97.75 81 LEU A C 1
ATOM 650 O O . LEU A 1 81 ? -2.474 4.127 11.722 1.00 97.75 81 LEU A O 1
ATOM 654 N N . THR A 1 82 ? -0.586 5.361 11.653 1.00 97.38 82 THR A N 1
ATOM 655 C CA . THR A 1 82 ? -0.241 5.061 10.263 1.00 97.38 82 THR A CA 1
ATOM 656 C C . THR A 1 82 ? 1.184 4.543 10.206 1.00 97.38 82 THR A C 1
ATOM 658 O O . THR A 1 82 ? 2.088 5.163 10.763 1.00 97.38 82 THR A O 1
ATOM 661 N N . LEU A 1 83 ? 1.369 3.421 9.522 1.00 96.44 83 LEU A N 1
ATOM 662 C CA . LEU A 1 83 ? 2.660 2.871 9.147 1.00 96.44 83 LEU A CA 1
ATOM 663 C C . LEU A 1 83 ? 2.797 3.001 7.630 1.00 96.44 83 LEU A C 1
ATOM 665 O O . LEU A 1 83 ? 1.973 2.457 6.894 1.00 96.44 83 LEU A O 1
ATOM 669 N N . THR A 1 84 ? 3.803 3.746 7.185 1.00 94.50 84 THR A N 1
ATOM 670 C CA . THR A 1 84 ? 4.069 4.007 5.766 1.00 94.50 84 THR A CA 1
ATOM 671 C C . THR A 1 84 ? 5.287 3.245 5.282 1.00 94.50 84 THR A C 1
ATOM 673 O O . THR A 1 84 ? 6.206 3.028 6.070 1.00 94.50 84 THR A O 1
ATOM 676 N N . ASP A 1 85 ? 5.305 2.903 3.995 1.00 91.06 85 ASP A N 1
ATOM 677 C CA . ASP A 1 85 ? 6.374 2.126 3.354 1.00 91.06 85 ASP A CA 1
ATOM 678 C C . ASP A 1 85 ? 6.748 0.876 4.167 1.00 91.06 85 ASP A C 1
ATOM 680 O O . ASP A 1 85 ? 7.888 0.668 4.579 1.00 91.06 85 ASP A O 1
ATOM 684 N N . VAL A 1 86 ? 5.748 0.023 4.413 1.00 90.75 86 VAL A N 1
ATOM 685 C CA . VAL A 1 86 ? 5.879 -1.214 5.209 1.00 90.75 86 VAL A CA 1
ATOM 686 C C . VAL A 1 86 ? 7.008 -2.123 4.704 1.00 90.75 86 VAL A C 1
ATOM 688 O O . VAL A 1 86 ? 7.565 -2.904 5.473 1.00 90.75 86 VAL A O 1
ATOM 691 N N . PHE A 1 87 ? 7.349 -2.031 3.419 1.00 88.56 87 PHE A N 1
ATOM 692 C CA . PHE A 1 87 ? 8.373 -2.854 2.783 1.00 88.56 87 PHE A CA 1
ATOM 693 C C . PHE A 1 87 ? 9.758 -2.197 2.739 1.00 88.56 87 PHE A C 1
ATOM 695 O O . PHE A 1 87 ? 10.704 -2.865 2.329 1.00 88.56 87 PHE A O 1
ATOM 702 N N . ASN A 1 88 ? 9.891 -0.936 3.170 1.00 84.75 88 ASN A N 1
ATOM 703 C CA . ASN A 1 88 ? 11.141 -0.174 3.165 1.00 84.75 88 ASN A CA 1
ATOM 704 C C . ASN A 1 88 ? 11.841 -0.194 1.792 1.00 84.75 88 ASN A C 1
ATOM 706 O O . ASN A 1 88 ? 13.000 -0.590 1.652 1.00 84.75 88 ASN A O 1
ATOM 710 N N . THR A 1 89 ? 11.083 0.151 0.756 1.00 71.75 89 THR A N 1
ATOM 711 C CA . THR A 1 89 ? 11.427 -0.118 -0.655 1.00 71.75 89 THR A CA 1
ATOM 712 C C . THR A 1 89 ? 12.319 0.933 -1.303 1.00 71.75 89 THR A C 1
ATOM 714 O O . THR A 1 89 ? 12.786 0.739 -2.424 1.00 71.75 89 THR A O 1
ATOM 717 N N . ARG A 1 90 ? 12.605 2.031 -0.599 1.00 60.31 90 ARG A N 1
ATOM 718 C CA . ARG A 1 90 ? 13.592 3.039 -1.002 1.00 60.31 90 ARG A CA 1
ATOM 719 C C . ARG A 1 90 ? 14.761 3.056 -0.011 1.00 60.31 90 ARG A C 1
ATOM 721 O O . ARG A 1 90 ? 14.733 3.837 0.933 1.00 60.31 90 ARG A O 1
ATOM 728 N N . ASN A 1 91 ? 15.779 2.225 -0.253 1.00 53.78 91 ASN A N 1
ATOM 729 C CA . ASN A 1 91 ? 17.120 2.353 0.341 1.00 53.78 91 ASN A CA 1
ATOM 730 C C . ASN A 1 91 ? 18.182 2.433 -0.750 1.00 53.78 91 ASN A C 1
ATOM 732 O O . ASN A 1 91 ? 17.997 1.748 -1.782 1.00 53.78 91 ASN A O 1
#

Radius of gyration: 20.63 Å; Cα contacts (8 Å, |Δi|>4): 193; chains: 1; bounding box: 43×17×60 Å

Sequence (91 aa):
MLKVFYVRSTGQYNEIDLSTNDLAWTGNLKTIINPDKKTEIQLLLNYSAPVEWPQFSTSEIYYADIAVKRTLSGNKFSVSLTLTDVFNTRN

Solvent-accessible surface area (backbone atoms only — not comparable to full-atom values): 5252 Å² total; per-residue (Å²): 90,79,47,76,49,77,48,77,46,82,49,73,60,93,90,41,79,38,56,31,82,38,79,32,42,35,40,40,47,79,47,79,46,63,92,47,101,46,37,42,37,37,40,38,40,40,38,33,51,42,42,68,49,73,87,52,73,44,73,65,46,56,42,34,34,43,35,42,36,40,49,37,78,93,76,76,42,73,52,70,51,75,48,68,48,75,71,64,71,86,124

Secondary structure (DSSP, 8-state):
-EEEEEEEE--EETTEE--EEEEEEEEEEEEEEEEETTEEEEEEEEEE--EEETTEEEPPEEEEEEEEEEEEGGGTEEEEEEE--TT----

Nearest PDB structures (foldseek):
  3fhh-assembly1_A  TM=5.610E-01  e=1.510E+00  Shigella dysenteriae

Mean predicted aligned error: 8.46 Å